Protein AF-A0A833TL77-F1 (afdb_monomer_lite)

Sequence (131 aa):
MPKAQKIQSLDDISNALTDLYVFAEERFDHHTCRLVSSAREVAEELRSFGQWSPQDIGTPTSWFERLLADYRMATESESRRGTMSRSETNKQLSRQEPDLQSVFYIIQSERVASLARNSVSTDSGFPADKC

Radius of gyration: 21.48 Å; chains: 1; bounding box: 37×31×86 Å

Structure (mmCIF, N/CA/C/O backbone):
data_AF-A0A833TL77-F1
#
_entry.id   AF-A0A833TL77-F1
#
loop_
_atom_site.group_PDB
_atom_site.id
_atom_site.type_symbol
_atom_site.label_atom_id
_atom_site.label_alt_id
_atom_site.label_comp_id
_atom_site.label_asym_id
_atom_site.label_entity_id
_atom_site.label_seq_id
_atom_site.pdbx_PDB_ins_code
_atom_site.Cartn_x
_atom_site.Cartn_y
_atom_site.Cartn_z
_atom_site.occupancy
_atom_site.B_iso_or_equiv
_atom_site.auth_seq_id
_atom_site.auth_comp_id
_atom_site.auth_asym_id
_atom_site.auth_atom_id
_atom_site.pdbx_PDB_model_num
ATOM 1 N N . MET A 1 1 ? 8.220 -16.527 17.995 1.00 35.00 1 MET A N 1
ATOM 2 C CA . MET A 1 1 ? 8.001 -15.322 17.167 1.00 35.00 1 MET A CA 1
ATOM 3 C C . MET A 1 1 ? 7.995 -15.755 15.711 1.00 35.00 1 MET A C 1
ATOM 5 O O . MET A 1 1 ? 8.856 -16.571 15.382 1.00 35.00 1 MET A O 1
ATOM 9 N N . PRO A 1 2 ? 7.052 -15.302 14.866 1.00 39.69 2 PRO A N 1
ATOM 10 C CA . PRO A 1 2 ? 7.137 -15.570 13.435 1.00 39.69 2 PRO A CA 1
ATOM 11 C C . PRO A 1 2 ? 8.452 -14.971 12.939 1.00 39.69 2 PRO A C 1
ATOM 13 O O . PRO A 1 2 ? 8.809 -13.854 13.319 1.00 39.69 2 PRO A O 1
ATOM 16 N N . LYS A 1 3 ? 9.227 -15.744 12.179 1.00 42.09 3 LYS A N 1
ATOM 17 C CA . LYS A 1 3 ? 10.457 -15.236 11.569 1.00 42.09 3 LYS A CA 1
ATOM 18 C C . LYS A 1 3 ? 10.048 -14.117 10.617 1.00 42.09 3 LYS A C 1
ATOM 20 O O . LYS A 1 3 ? 9.145 -14.333 9.817 1.00 42.09 3 LYS A O 1
ATOM 25 N N . ALA A 1 4 ? 10.688 -12.952 10.718 1.00 54.19 4 ALA A N 1
ATOM 26 C CA . ALA A 1 4 ? 10.510 -11.883 9.746 1.00 54.19 4 ALA A CA 1
ATOM 27 C C . ALA A 1 4 ? 10.877 -12.449 8.369 1.00 54.19 4 ALA A C 1
ATOM 29 O O . ALA A 1 4 ? 12.045 -12.731 8.089 1.00 54.19 4 ALA A O 1
ATOM 30 N N . GLN A 1 5 ? 9.860 -12.738 7.565 1.00 61.09 5 GLN A N 1
ATOM 31 C CA . GLN A 1 5 ? 10.049 -13.227 6.215 1.00 61.09 5 GLN A CA 1
ATOM 32 C C . GLN A 1 5 ? 10.655 -12.072 5.427 1.00 61.09 5 GLN A C 1
ATOM 34 O O . GLN A 1 5 ? 10.143 -10.955 5.451 1.00 61.09 5 GLN A O 1
ATOM 39 N N . LYS A 1 6 ? 11.809 -12.312 4.804 1.00 74.38 6 LYS A N 1
ATOM 40 C CA . LYS A 1 6 ? 12.459 -11.284 3.998 1.00 74.38 6 LYS A CA 1
ATOM 41 C C . LYS A 1 6 ? 11.571 -11.043 2.781 1.00 74.38 6 LYS A C 1
ATOM 43 O O . LYS A 1 6 ? 11.469 -11.935 1.946 1.00 74.38 6 LYS A O 1
ATOM 48 N N . ILE A 1 7 ? 10.939 -9.876 2.717 1.00 77.94 7 ILE A N 1
ATOM 49 C CA . ILE A 1 7 ? 10.127 -9.442 1.578 1.00 77.94 7 ILE A CA 1
ATOM 50 C C . ILE A 1 7 ? 11.061 -9.295 0.373 1.00 77.94 7 ILE A C 1
ATOM 52 O O . ILE A 1 7 ? 12.054 -8.568 0.444 1.00 77.94 7 ILE A O 1
ATOM 56 N N . GLN A 1 8 ? 10.799 -10.045 -0.698 1.00 83.56 8 GLN A N 1
ATOM 57 C CA . GLN A 1 8 ? 11.631 -10.063 -1.910 1.00 83.56 8 GLN A CA 1
ATOM 58 C C . GLN A 1 8 ? 10.832 -9.766 -3.181 1.00 83.56 8 GLN A C 1
ATOM 60 O O . GLN A 1 8 ? 11.422 -9.611 -4.249 1.00 83.56 8 GLN A O 1
ATOM 65 N N . SER A 1 9 ? 9.508 -9.665 -3.074 1.00 88.81 9 SER A N 1
ATOM 66 C CA . SER A 1 9 ? 8.597 -9.422 -4.187 1.00 88.81 9 SER A CA 1
ATOM 67 C C . SER A 1 9 ? 7.394 -8.575 -3.762 1.00 88.81 9 SER A C 1
ATOM 69 O O . SER A 1 9 ? 7.080 -8.465 -2.576 1.00 88.81 9 SER A O 1
ATOM 71 N N . LEU A 1 10 ? 6.680 -8.005 -4.739 1.00 88.75 10 LEU A N 1
ATOM 72 C CA . LEU A 1 10 ? 5.383 -7.366 -4.481 1.00 88.75 10 LEU A CA 1
ATOM 73 C C . LEU A 1 10 ? 4.318 -8.373 -4.027 1.00 88.75 10 LEU A C 1
ATOM 75 O O . LEU A 1 10 ? 3.404 -7.996 -3.295 1.00 88.75 10 LEU A O 1
ATOM 79 N N . ASP A 1 11 ? 4.434 -9.643 -4.426 1.00 90.12 11 ASP A N 1
ATOM 80 C CA . ASP A 1 11 ? 3.541 -10.700 -3.948 1.00 90.12 11 ASP A CA 1
ATOM 81 C C . ASP A 1 11 ? 3.732 -10.925 -2.440 1.00 90.12 11 ASP A C 1
ATOM 83 O O . ASP A 1 11 ? 2.749 -11.048 -1.715 1.00 90.12 11 ASP A O 1
ATOM 87 N N . ASP A 1 12 ? 4.970 -10.876 -1.932 1.00 90.75 12 ASP A N 1
ATOM 88 C CA . ASP A 1 12 ? 5.236 -10.955 -0.488 1.00 90.75 12 ASP A CA 1
ATOM 89 C C . ASP A 1 12 ? 4.596 -9.784 0.275 1.00 90.75 12 ASP A C 1
ATOM 91 O O . ASP A 1 12 ? 4.007 -9.994 1.336 1.00 90.75 12 ASP A O 1
ATOM 95 N N . ILE A 1 13 ? 4.667 -8.562 -0.272 1.00 91.06 13 ILE A N 1
ATOM 96 C CA . ILE A 1 13 ? 4.004 -7.379 0.309 1.00 91.06 13 ILE A CA 1
ATOM 97 C C . ILE A 1 13 ? 2.484 -7.573 0.320 1.00 91.06 13 ILE A C 1
ATOM 99 O O . ILE A 1 13 ? 1.834 -7.352 1.341 1.00 91.06 13 ILE A O 1
ATOM 103 N N . SER A 1 14 ? 1.915 -8.015 -0.800 1.00 91.25 14 SER A N 1
ATOM 104 C CA . SER A 1 14 ? 0.467 -8.203 -0.958 1.00 91.25 14 SER A CA 1
ATOM 105 C C . SER A 1 14 ? -0.068 -9.297 -0.029 1.00 91.25 14 SER A C 1
ATOM 107 O O . SER A 1 14 ? -1.122 -9.129 0.594 1.00 91.25 14 SER A O 1
ATOM 109 N N . ASN A 1 15 ? 0.688 -10.387 0.133 1.00 91.56 15 ASN A N 1
ATOM 110 C CA . ASN A 1 15 ? 0.389 -11.455 1.084 1.00 91.56 15 ASN A CA 1
ATOM 111 C C . ASN A 1 15 ? 0.452 -10.941 2.525 1.00 91.56 15 ASN A C 1
ATOM 113 O O . ASN A 1 15 ? -0.508 -11.114 3.269 1.00 91.56 15 ASN A O 1
ATOM 117 N N . ALA A 1 16 ? 1.513 -10.218 2.898 1.00 92.12 16 ALA A N 1
ATOM 118 C CA . ALA A 1 16 ? 1.650 -9.654 4.240 1.00 92.12 16 ALA A CA 1
ATOM 119 C C . ALA A 1 16 ? 0.522 -8.663 4.584 1.00 92.12 16 ALA A C 1
ATOM 121 O O . ALA A 1 16 ? 0.001 -8.677 5.699 1.00 92.12 16 ALA A O 1
ATOM 122 N N . LEU A 1 17 ? 0.105 -7.822 3.631 1.00 91.81 17 LEU A N 1
ATOM 123 C CA . LEU A 1 17 ? -1.029 -6.912 3.813 1.00 91.81 17 LEU A CA 1
ATOM 124 C C . LEU A 1 17 ? -2.367 -7.656 3.900 1.00 91.81 17 LEU A C 1
ATOM 126 O O . LEU A 1 17 ? -3.269 -7.208 4.605 1.00 91.81 17 LEU A O 1
ATOM 130 N N . THR A 1 18 ? -2.504 -8.786 3.208 1.00 91.88 18 THR A N 1
ATOM 131 C CA . THR A 1 18 ? -3.691 -9.646 3.304 1.00 91.88 18 THR A CA 1
ATOM 132 C C . THR A 1 18 ? -3.758 -10.334 4.665 1.00 91.88 18 THR A C 1
ATOM 134 O O . THR A 1 18 ? -4.798 -10.264 5.316 1.00 91.88 18 THR A O 1
ATOM 137 N N . ASP A 1 19 ? -2.650 -10.900 5.144 1.00 91.00 19 ASP A N 1
ATOM 138 C CA . ASP A 1 19 ? -2.552 -11.477 6.489 1.00 91.00 19 ASP A CA 1
ATOM 139 C C . ASP A 1 19 ? -2.857 -10.423 7.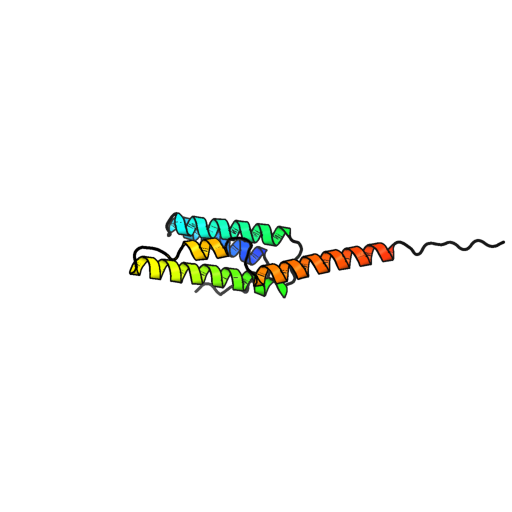562 1.00 91.00 19 A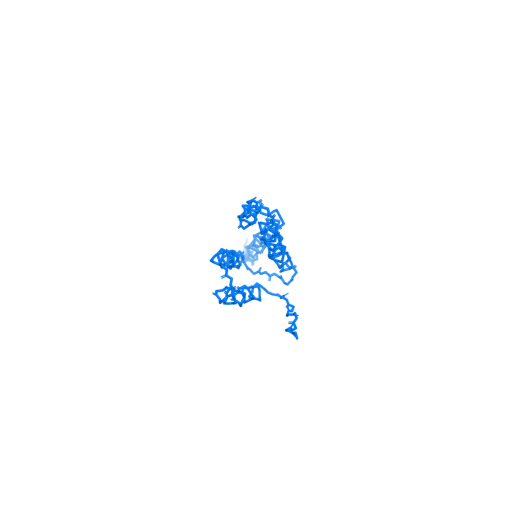SP A C 1
ATOM 141 O O . ASP A 1 19 ? -3.624 -10.665 8.497 1.00 91.00 19 ASP A O 1
ATOM 145 N N . LEU A 1 20 ? -2.309 -9.213 7.396 1.00 89.81 20 LEU A N 1
ATOM 146 C CA . LEU A 1 20 ? -2.592 -8.086 8.277 1.00 89.81 20 LEU A CA 1
ATOM 147 C C . LEU A 1 20 ? -4.063 -7.668 8.218 1.00 89.81 20 LEU A C 1
ATOM 149 O O . LEU A 1 20 ? -4.612 -7.302 9.250 1.00 89.81 20 LEU A O 1
ATOM 153 N N . TYR A 1 21 ? -4.705 -7.712 7.049 1.00 89.06 21 TYR A N 1
ATOM 154 C CA . TYR A 1 21 ? -6.119 -7.372 6.900 1.00 89.06 21 TYR A CA 1
ATOM 155 C C . TYR A 1 21 ? -7.022 -8.379 7.611 1.00 89.06 21 TYR A C 1
ATOM 157 O O . TYR A 1 21 ? -7.873 -7.962 8.389 1.00 89.06 21 TYR A O 1
ATOM 165 N N . VAL A 1 22 ? -6.790 -9.681 7.417 1.00 89.81 22 VAL A N 1
ATOM 166 C CA . VAL A 1 22 ? -7.526 -10.744 8.124 1.00 89.81 22 VAL A CA 1
ATOM 167 C C . VAL A 1 22 ? -7.374 -10.575 9.636 1.00 89.81 22 VAL A C 1
ATOM 169 O O . VAL A 1 22 ? -8.353 -10.599 10.377 1.00 89.81 22 VAL A O 1
ATOM 172 N N . PHE A 1 23 ? -6.151 -10.308 10.100 1.00 86.62 23 PHE A N 1
ATOM 173 C CA . PHE A 1 23 ? -5.907 -10.014 11.509 1.00 86.62 23 PHE A CA 1
ATOM 174 C C . PHE A 1 23 ? -6.584 -8.711 11.971 1.00 86.62 23 PHE A C 1
ATOM 176 O O . PHE A 1 23 ? -7.073 -8.627 13.100 1.00 86.62 23 PHE A O 1
ATOM 183 N N . ALA A 1 24 ? -6.620 -7.688 11.112 1.00 85.31 24 ALA A N 1
ATOM 184 C CA . ALA A 1 24 ? -7.251 -6.406 11.395 1.00 85.31 24 ALA A CA 1
ATOM 185 C C . ALA A 1 24 ? -8.764 -6.543 11.573 1.00 85.31 24 ALA A C 1
ATOM 187 O O . ALA A 1 24 ? -9.303 -5.995 12.531 1.00 85.31 24 ALA A O 1
ATOM 188 N N . GLU A 1 25 ? -9.432 -7.309 10.711 1.00 87.06 25 GLU A N 1
ATOM 189 C CA . GLU A 1 25 ? -10.878 -7.536 10.782 1.00 87.06 25 GLU A CA 1
ATOM 190 C C . GLU A 1 25 ? -11.314 -8.191 12.093 1.00 87.06 25 GLU A C 1
ATOM 192 O O . GLU A 1 25 ? -12.366 -7.853 12.632 1.00 87.06 25 GLU A O 1
ATOM 197 N N . GLU A 1 26 ? -10.497 -9.089 12.643 1.00 83.75 26 GLU A N 1
ATOM 198 C CA . GLU A 1 26 ? -10.809 -9.761 13.904 1.00 83.75 26 GLU A CA 1
ATOM 199 C C . GLU A 1 26 ? -10.548 -8.892 15.145 1.00 83.75 26 GLU A C 1
ATOM 201 O O . GLU A 1 26 ? -11.132 -9.134 16.205 1.00 83.75 26 GLU A O 1
ATOM 206 N N . ARG A 1 27 ? -9.615 -7.931 15.067 1.00 79.12 27 ARG A N 1
ATOM 207 C CA . ARG A 1 27 ? -8.987 -7.333 16.264 1.00 79.12 27 ARG A CA 1
ATOM 208 C C . ARG A 1 27 ? -9.002 -5.813 16.324 1.00 79.12 27 ARG A C 1
ATOM 210 O O . ARG A 1 27 ? -8.790 -5.272 17.409 1.00 79.12 27 ARG A O 1
ATOM 217 N N . PHE A 1 28 ? -9.212 -5.133 15.206 1.00 83.88 28 PHE A N 1
ATOM 218 C CA . PHE A 1 28 ? -9.098 -3.684 15.111 1.00 83.88 28 PHE A CA 1
ATOM 219 C C . PHE A 1 28 ? -10.404 -3.0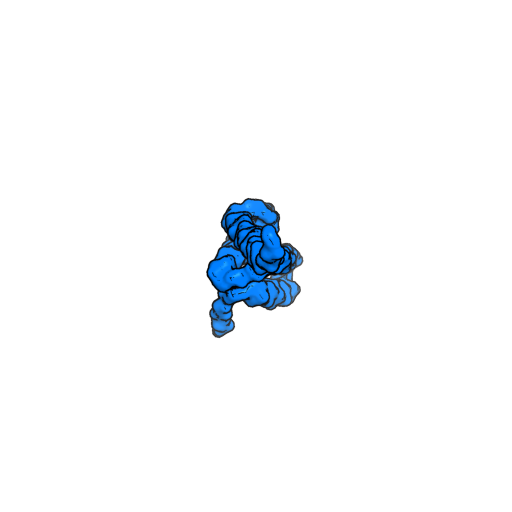31 14.666 1.00 83.88 28 PHE A C 1
ATOM 221 O O . PHE A 1 28 ? -11.379 -3.674 14.288 1.00 83.88 28 PHE A O 1
ATOM 228 N N . ASP A 1 29 ? -10.431 -1.706 14.768 1.00 83.81 29 ASP A N 1
ATOM 229 C CA . ASP A 1 29 ? -11.573 -0.913 14.358 1.00 83.81 29 ASP A CA 1
ATOM 230 C C . ASP A 1 29 ? -11.709 -0.838 12.828 1.00 83.81 29 ASP A C 1
ATOM 232 O O . ASP A 1 29 ? -10.758 -1.011 12.061 1.00 83.81 29 ASP A O 1
ATOM 236 N N . HIS A 1 30 ? -12.919 -0.493 12.375 1.00 85.06 30 HIS A N 1
ATOM 237 C CA . HIS A 1 30 ? -13.244 -0.292 10.956 1.00 85.06 30 HIS A CA 1
ATOM 238 C C . HIS A 1 30 ? -12.238 0.623 10.237 1.00 85.06 30 HIS A C 1
ATOM 240 O O . HIS A 1 30 ? -11.976 0.532 9.040 1.00 85.06 30 HIS A O 1
ATOM 246 N N . HIS A 1 31 ? -11.666 1.539 10.996 1.00 82.19 31 HIS A N 1
ATOM 247 C CA . HIS A 1 31 ? -10.730 2.533 10.552 1.00 82.19 31 HIS A CA 1
ATOM 248 C C . HIS A 1 31 ? -9.352 1.982 10.191 1.00 82.19 31 HIS A C 1
ATOM 250 O O . HIS A 1 31 ? -8.826 2.358 9.142 1.00 82.19 31 HIS A O 1
ATOM 256 N N . THR A 1 32 ? -8.818 1.091 11.016 1.00 86.75 32 THR A N 1
ATOM 257 C CA . THR A 1 32 ? -7.594 0.346 10.731 1.00 86.75 32 THR A CA 1
ATOM 258 C C . THR A 1 32 ? -7.823 -0.607 9.562 1.00 86.75 32 THR A C 1
ATOM 260 O O . THR A 1 32 ? -7.017 -0.631 8.635 1.00 86.75 32 THR A O 1
ATOM 263 N N . CYS A 1 33 ? -8.970 -1.296 9.516 1.00 88.38 33 CYS A N 1
ATOM 264 C CA . CYS A 1 33 ? -9.322 -2.165 8.386 1.00 88.38 33 CYS A CA 1
ATOM 265 C C . CYS A 1 33 ? -9.366 -1.401 7.054 1.00 88.38 33 CYS A C 1
ATOM 267 O O . CYS A 1 33 ? -8.881 -1.898 6.037 1.00 88.38 33 CYS A O 1
ATOM 269 N N . ARG A 1 34 ? -9.899 -0.171 7.054 1.00 87.88 34 ARG A N 1
ATOM 270 C CA . ARG A 1 34 ? -9.898 0.702 5.870 1.00 87.88 34 ARG A CA 1
ATOM 271 C C . ARG A 1 34 ? -8.492 1.095 5.424 1.00 87.88 34 ARG A C 1
ATOM 273 O O . ARG A 1 34 ? -8.231 1.047 4.230 1.00 87.88 34 ARG A O 1
ATOM 280 N N . LEU A 1 35 ? -7.600 1.454 6.351 1.00 88.62 35 LEU A N 1
ATOM 281 C CA . LEU A 1 35 ? -6.207 1.770 6.017 1.00 88.62 35 LEU A CA 1
ATOM 282 C C . LEU A 1 35 ? -5.528 0.573 5.341 1.00 88.62 35 LEU A C 1
ATOM 284 O O . LEU A 1 35 ? -4.935 0.727 4.278 1.00 88.62 35 LEU A O 1
ATOM 288 N N . VAL A 1 36 ? -5.645 -0.615 5.940 1.00 90.25 36 VAL A N 1
ATOM 289 C CA . VAL A 1 36 ? -5.021 -1.831 5.402 1.00 90.25 36 VAL A CA 1
ATOM 290 C C . VAL A 1 36 ? -5.646 -2.216 4.055 1.00 90.25 36 VAL A C 1
ATOM 292 O O . VAL A 1 36 ? -4.923 -2.613 3.148 1.00 90.25 36 VAL A O 1
ATOM 295 N N . SER A 1 37 ? -6.958 -2.028 3.873 1.00 90.12 37 SER A N 1
ATOM 296 C CA . SER A 1 37 ? -7.615 -2.230 2.568 1.00 90.12 37 SER A CA 1
ATOM 297 C C . SER A 1 37 ? -7.051 -1.301 1.495 1.00 90.12 37 SER A C 1
ATOM 299 O O . SER A 1 37 ? -6.660 -1.768 0.431 1.00 90.12 37 SER A O 1
ATOM 301 N N . SER A 1 38 ? -6.929 -0.003 1.786 1.00 90.38 38 SER A N 1
ATOM 302 C CA . SER A 1 38 ? -6.335 0.953 0.845 1.00 90.38 38 SER A CA 1
ATOM 303 C C . SER A 1 38 ? -4.859 0.654 0.571 1.00 90.38 38 SER A C 1
ATOM 305 O O . SER A 1 38 ? -4.408 0.774 -0.562 1.00 90.38 38 SER A O 1
ATOM 307 N N . ALA A 1 39 ? -4.103 0.199 1.573 1.00 91.50 39 ALA A N 1
ATOM 308 C CA . ALA A 1 39 ? -2.728 -0.254 1.376 1.00 91.50 39 ALA A CA 1
ATOM 309 C C . ALA A 1 39 ? -2.649 -1.451 0.406 1.00 91.50 39 ALA A C 1
ATOM 311 O O . ALA A 1 39 ? -1.763 -1.491 -0.446 1.00 91.50 39 ALA A O 1
ATOM 312 N N . ARG A 1 40 ? -3.596 -2.398 0.487 1.00 92.25 40 ARG A N 1
ATOM 313 C CA . ARG A 1 40 ? -3.699 -3.524 -0.460 1.00 92.25 40 ARG A CA 1
ATOM 314 C C . ARG A 1 40 ? -4.004 -3.048 -1.878 1.00 92.25 40 ARG A C 1
ATOM 316 O O . ARG A 1 40 ? -3.355 -3.503 -2.810 1.00 92.25 40 ARG A O 1
ATOM 323 N N . GLU A 1 41 ? -4.937 -2.112 -2.040 1.00 91.25 41 GLU A N 1
ATOM 324 C CA . GLU A 1 41 ? -5.244 -1.514 -3.349 1.00 91.25 41 GLU A CA 1
ATOM 325 C C . GLU A 1 41 ? -4.005 -0.858 -3.975 1.00 91.25 41 GLU A C 1
ATOM 327 O O . GLU A 1 41 ? -3.727 -1.069 -5.154 1.00 91.25 41 GLU A O 1
ATOM 332 N N . VAL A 1 42 ? -3.207 -0.139 -3.176 1.00 89.31 42 VAL A N 1
ATOM 333 C CA . VAL A 1 42 ? -1.937 0.442 -3.635 1.00 89.31 42 VAL A CA 1
ATOM 334 C C . VAL A 1 42 ? -0.942 -0.645 -4.045 1.00 89.31 42 VAL A C 1
ATOM 336 O O . VAL A 1 42 ? -0.282 -0.494 -5.067 1.00 89.31 42 VAL A O 1
ATOM 339 N N . ALA A 1 43 ? -0.830 -1.752 -3.304 1.00 90.88 43 ALA A N 1
ATOM 340 C CA . ALA A 1 43 ? 0.060 -2.857 -3.673 1.00 90.88 43 ALA A CA 1
ATOM 341 C C . ALA A 1 43 ? -0.322 -3.501 -5.021 1.00 90.88 43 ALA A C 1
ATOM 343 O O . ALA A 1 43 ? 0.553 -3.800 -5.839 1.00 90.88 43 ALA A O 1
ATOM 344 N N . GLU A 1 44 ? -1.618 -3.638 -5.300 1.00 89.94 44 GLU A N 1
ATOM 345 C CA . GLU A 1 44 ? -2.107 -4.101 -6.603 1.00 89.94 44 GLU A CA 1
ATOM 346 C C . GLU A 1 44 ? -1.865 -3.066 -7.714 1.00 89.94 44 GLU A C 1
ATOM 348 O O . GLU A 1 44 ? -1.469 -3.419 -8.830 1.00 89.94 44 GLU A O 1
ATOM 353 N N . GLU A 1 45 ? -2.019 -1.771 -7.420 1.00 88.56 45 GLU A N 1
ATOM 354 C CA . GLU A 1 45 ? -1.663 -0.711 -8.368 1.00 88.56 45 GLU A CA 1
ATOM 355 C C . GLU A 1 45 ? -0.160 -0.751 -8.685 1.00 88.56 45 GLU A C 1
ATOM 357 O O . GLU A 1 45 ? 0.213 -0.734 -9.859 1.00 88.56 45 GLU A O 1
ATOM 362 N N . LEU A 1 46 ? 0.704 -0.912 -7.672 1.00 88.88 46 LEU A N 1
ATOM 363 C CA . LEU A 1 46 ? 2.155 -1.090 -7.825 1.00 88.88 46 LEU A CA 1
ATOM 364 C C . LEU A 1 46 ? 2.480 -2.233 -8.792 1.00 88.88 46 LEU A C 1
ATOM 366 O O . LEU A 1 46 ? 3.287 -2.071 -9.713 1.00 88.88 46 LEU A O 1
ATOM 370 N N . ARG A 1 47 ? 1.802 -3.371 -8.629 1.00 87.38 47 ARG A N 1
ATOM 371 C CA . ARG A 1 47 ? 1.949 -4.546 -9.494 1.00 87.38 47 ARG A CA 1
ATOM 372 C C . ARG A 1 47 ? 1.572 -4.251 -10.948 1.00 87.38 47 ARG A C 1
ATOM 374 O O . ARG A 1 47 ? 2.209 -4.770 -11.863 1.00 87.38 47 ARG A O 1
ATOM 381 N N . SER A 1 48 ? 0.580 -3.391 -11.180 1.00 86.00 48 SER A N 1
ATOM 382 C CA . SER A 1 48 ? 0.139 -3.023 -12.532 1.00 86.00 48 SER A CA 1
ATOM 383 C C . SER A 1 48 ? 1.186 -2.223 -13.330 1.00 86.00 48 SER A C 1
ATOM 385 O O . SER A 1 48 ? 1.163 -2.238 -14.564 1.00 86.00 48 SER A O 1
ATOM 387 N N . PHE A 1 49 ? 2.150 -1.568 -12.664 1.00 82.38 49 PHE A N 1
ATOM 388 C CA . PHE A 1 49 ? 3.166 -0.752 -13.342 1.00 82.38 49 PHE A CA 1
ATOM 389 C C . PHE A 1 49 ? 4.236 -1.559 -14.082 1.00 82.38 49 PHE A C 1
ATOM 391 O O . PHE A 1 49 ? 4.906 -0.995 -14.956 1.00 82.38 49 PHE A O 1
ATOM 398 N N . GLY A 1 50 ? 4.385 -2.856 -13.801 1.00 81.25 50 GLY A N 1
ATOM 399 C CA . GLY A 1 50 ? 5.300 -3.732 -14.526 1.00 81.25 50 GLY A CA 1
ATOM 400 C C . GLY A 1 50 ? 5.951 -4.800 -13.657 1.00 81.25 50 GLY A C 1
ATOM 401 O O . GLY A 1 50 ? 5.494 -5.108 -12.561 1.00 81.25 50 GLY A O 1
ATOM 402 N N . GLN A 1 51 ? 7.030 -5.380 -14.178 1.00 83.38 51 GLN A N 1
ATOM 403 C CA . GLN A 1 51 ? 7.892 -6.270 -13.407 1.00 83.38 51 GLN A CA 1
ATOM 404 C C . GLN A 1 51 ? 8.818 -5.436 -12.525 1.00 83.38 51 GLN A C 1
ATOM 406 O O . GLN A 1 51 ? 9.397 -4.458 -12.988 1.00 83.38 51 GLN A O 1
ATOM 411 N N . TRP A 1 52 ? 8.951 -5.849 -11.271 1.00 86.31 52 TRP A N 1
ATOM 412 C CA . TRP A 1 52 ? 9.789 -5.188 -10.280 1.00 86.31 52 TRP A CA 1
ATOM 413 C C . TRP A 1 52 ? 11.034 -6.028 -10.036 1.00 86.31 52 TRP A C 1
ATOM 415 O O . TRP A 1 52 ? 10.929 -7.239 -9.821 1.00 86.31 52 TRP A O 1
ATOM 425 N N . SER A 1 53 ? 12.210 -5.404 -10.067 1.00 83.75 53 SER A N 1
ATOM 426 C CA . SER A 1 53 ? 13.436 -6.102 -9.698 1.00 83.75 53 SER A CA 1
ATOM 427 C C . SER A 1 53 ? 13.524 -6.236 -8.171 1.00 83.75 53 SER A C 1
ATOM 429 O O . SER A 1 53 ? 13.003 -5.382 -7.451 1.00 83.75 53 SER A O 1
ATOM 431 N N . PRO A 1 54 ? 14.240 -7.240 -7.633 1.00 82.00 54 PRO A N 1
ATOM 432 C CA . PRO A 1 54 ? 14.467 -7.346 -6.189 1.00 82.00 54 PRO A CA 1
ATOM 433 C C . PRO A 1 54 ? 15.129 -6.105 -5.565 1.00 82.00 54 PRO A C 1
ATOM 435 O O . PRO A 1 54 ? 15.032 -5.908 -4.357 1.00 82.00 54 PRO A O 1
ATOM 438 N N . GLN A 1 55 ? 15.815 -5.284 -6.370 1.00 82.81 55 GLN A N 1
ATOM 439 C CA . GLN A 1 55 ? 16.437 -4.035 -5.925 1.00 82.81 55 GLN A CA 1
ATOM 440 C C . GLN A 1 55 ? 15.386 -2.934 -5.720 1.00 82.81 55 GLN A C 1
ATOM 442 O O . GLN A 1 55 ? 15.470 -2.192 -4.743 1.00 82.81 55 GLN A O 1
ATOM 447 N N . ASP A 1 56 ? 14.360 -2.888 -6.572 1.00 84.88 56 ASP A N 1
ATOM 448 C CA . ASP A 1 56 ? 13.294 -1.881 -6.511 1.00 84.88 56 ASP A CA 1
ATOM 449 C C . ASP A 1 56 ? 12.281 -2.167 -5.401 1.00 84.88 56 ASP A C 1
ATOM 451 O O . ASP A 1 56 ? 11.683 -1.238 -4.867 1.00 84.88 56 ASP A O 1
ATOM 455 N N . ILE A 1 57 ? 12.115 -3.439 -5.004 1.00 89.56 57 ILE A N 1
ATOM 456 C CA . ILE A 1 57 ? 11.184 -3.866 -3.939 1.00 89.56 57 ILE A CA 1
ATOM 457 C C . ILE A 1 57 ? 11.497 -3.218 -2.581 1.00 89.56 57 ILE A C 1
ATOM 459 O O . ILE A 1 57 ? 10.594 -3.046 -1.756 1.00 89.56 57 ILE A O 1
ATOM 463 N N . GLY A 1 58 ? 12.748 -2.809 -2.344 1.00 88.44 58 GLY A N 1
ATOM 464 C CA . GLY A 1 58 ? 13.137 -2.133 -1.105 1.00 88.44 58 GLY A CA 1
ATOM 465 C C . GLY A 1 58 ? 12.364 -0.832 -0.866 1.00 88.44 58 GLY A C 1
ATOM 466 O O . GLY A 1 58 ? 11.971 -0.547 0.269 1.00 88.44 58 GLY A O 1
ATOM 467 N N . THR A 1 59 ? 12.076 -0.075 -1.928 1.00 89.44 59 THR A N 1
ATOM 468 C CA . THR A 1 59 ? 11.396 1.218 -1.801 1.00 89.44 59 THR A CA 1
ATOM 469 C C . THR A 1 59 ? 9.921 1.055 -1.413 1.00 89.44 59 THR A C 1
ATOM 471 O O . THR A 1 59 ? 9.547 1.586 -0.370 1.00 89.44 59 THR A O 1
ATOM 474 N N . PRO A 1 60 ? 9.084 0.263 -2.119 1.00 89.31 60 PRO A N 1
ATOM 475 C CA . PRO A 1 60 ? 7.726 -0.035 -1.667 1.00 89.31 60 PRO A CA 1
ATOM 476 C C . PRO A 1 60 ? 7.670 -0.645 -0.268 1.00 89.31 60 PRO A C 1
ATOM 478 O O . PRO A 1 60 ? 6.819 -0.260 0.527 1.00 89.31 60 PRO A O 1
ATOM 481 N N . THR A 1 61 ? 8.585 -1.565 0.053 1.00 91.12 61 THR A N 1
ATOM 482 C CA . THR A 1 61 ? 8.613 -2.216 1.372 1.00 91.12 61 THR A CA 1
ATOM 483 C C . THR A 1 61 ? 8.810 -1.190 2.484 1.00 91.12 61 THR A C 1
ATOM 485 O O . THR A 1 61 ? 7.991 -1.100 3.396 1.00 91.12 61 THR A O 1
ATOM 488 N N . SER A 1 62 ? 9.857 -0.368 2.379 1.00 88.25 62 SER A N 1
ATOM 489 C CA . SER A 1 62 ? 10.151 0.664 3.381 1.00 88.25 62 SER A CA 1
ATOM 490 C C . SER A 1 62 ? 9.060 1.735 3.462 1.00 88.25 62 SER A C 1
ATOM 492 O O . SER A 1 62 ? 8.768 2.245 4.545 1.00 88.25 62 SER A O 1
ATOM 494 N N . TRP A 1 63 ? 8.411 2.038 2.337 1.00 91.31 63 TRP A N 1
ATOM 495 C CA . TRP A 1 63 ? 7.273 2.943 2.293 1.00 91.31 63 TRP A CA 1
ATOM 496 C C . TRP A 1 63 ? 6.059 2.393 3.059 1.00 91.31 63 TRP A C 1
ATOM 498 O O . TRP A 1 63 ? 5.514 3.096 3.911 1.00 91.31 63 TRP A O 1
ATOM 508 N N . PHE A 1 64 ? 5.675 1.128 2.843 1.00 91.00 64 PHE A N 1
ATOM 509 C CA . PHE A 1 64 ? 4.588 0.490 3.602 1.00 91.00 64 PHE A CA 1
ATOM 510 C C . PHE A 1 64 ? 4.914 0.379 5.097 1.00 91.00 64 PHE A C 1
ATOM 512 O O . PHE A 1 64 ? 4.047 0.626 5.938 1.00 91.00 64 PHE A O 1
ATOM 519 N N . GLU A 1 65 ? 6.158 0.043 5.445 1.00 90.38 65 GLU A N 1
ATOM 520 C CA . GLU A 1 65 ? 6.612 0.012 6.839 1.00 90.38 65 GLU A CA 1
ATOM 521 C C . GLU A 1 65 ? 6.479 1.386 7.506 1.00 90.38 65 GLU A C 1
ATOM 523 O O . GLU A 1 65 ? 5.970 1.478 8.629 1.00 90.38 65 GLU A O 1
ATOM 528 N N . ARG A 1 66 ? 6.880 2.458 6.808 1.00 89.62 66 ARG A N 1
ATOM 529 C CA . ARG A 1 66 ? 6.741 3.834 7.294 1.00 89.62 66 ARG A CA 1
ATOM 530 C C . ARG A 1 66 ? 5.277 4.237 7.440 1.00 89.62 66 ARG A C 1
ATOM 532 O O . ARG A 1 66 ? 4.912 4.723 8.502 1.00 89.62 66 ARG A O 1
ATOM 539 N N . LEU A 1 67 ? 4.430 3.957 6.449 1.00 88.75 67 LEU A N 1
ATOM 540 C CA . LEU A 1 67 ? 2.992 4.241 6.506 1.00 88.75 67 LEU A CA 1
ATOM 541 C C . LEU A 1 67 ? 2.326 3.596 7.734 1.00 88.75 67 LEU A C 1
ATOM 543 O O . LEU A 1 67 ? 1.563 4.240 8.456 1.00 88.75 67 LEU A O 1
ATOM 547 N N . LEU A 1 68 ? 2.614 2.315 7.989 1.00 88.69 68 LEU A N 1
ATOM 548 C CA . LEU A 1 68 ? 2.058 1.595 9.137 1.00 88.69 68 LEU A CA 1
ATOM 549 C C . LEU A 1 68 ? 2.620 2.109 10.471 1.00 88.69 68 LEU A C 1
ATOM 551 O O . LEU A 1 68 ? 1.898 2.131 11.473 1.00 88.69 68 LEU A O 1
ATOM 555 N N . ALA A 1 69 ? 3.887 2.527 10.504 1.00 87.62 69 ALA A N 1
ATOM 556 C CA . ALA A 1 69 ? 4.488 3.157 11.676 1.00 87.62 69 ALA A CA 1
ATOM 557 C C . ALA A 1 69 ? 3.858 4.528 11.969 1.00 87.62 69 ALA A C 1
ATOM 559 O O . ALA A 1 69 ? 3.463 4.780 13.108 1.00 87.62 69 ALA A O 1
ATOM 560 N N . ASP A 1 70 ? 3.686 5.366 10.948 1.00 86.06 70 ASP A N 1
ATOM 561 C CA . ASP A 1 70 ? 3.058 6.683 11.055 1.00 86.06 70 ASP A CA 1
ATOM 562 C C . ASP A 1 70 ? 1.599 6.551 11.504 1.00 86.06 70 ASP A C 1
ATOM 564 O O . ASP A 1 70 ? 1.160 7.274 12.397 1.00 86.06 70 ASP A O 1
ATOM 568 N N . TYR A 1 71 ? 0.859 5.564 10.986 1.00 86.44 71 TYR A N 1
ATOM 569 C CA . TYR A 1 71 ? -0.487 5.260 11.473 1.00 86.44 71 TYR A CA 1
ATOM 570 C C . TYR A 1 71 ? -0.508 4.843 12.942 1.00 86.44 71 TYR A C 1
ATOM 572 O O . TYR A 1 71 ? -1.335 5.338 13.709 1.00 86.44 71 TYR A O 1
ATOM 580 N N . ARG A 1 72 ? 0.416 3.979 13.373 1.00 85.75 72 ARG A N 1
ATOM 581 C CA . ARG A 1 72 ? 0.523 3.600 14.787 1.00 85.75 72 ARG A CA 1
ATOM 582 C C . ARG A 1 72 ? 0.760 4.832 15.660 1.00 85.75 72 ARG A C 1
ATOM 584 O O . ARG A 1 72 ? 0.000 5.064 16.596 1.00 85.75 72 ARG A O 1
ATOM 591 N N . MET A 1 73 ? 1.727 5.672 15.297 1.00 83.44 73 MET A N 1
ATOM 592 C CA . MET A 1 73 ? 2.019 6.918 16.011 1.00 83.44 73 MET A CA 1
ATOM 593 C C . MET A 1 73 ? 0.818 7.870 16.022 1.00 83.44 73 MET A C 1
ATOM 595 O O . MET A 1 73 ? 0.515 8.468 17.056 1.00 83.44 73 MET A O 1
ATOM 599 N N . ALA A 1 74 ? 0.097 7.972 14.906 1.00 81.38 74 ALA A N 1
ATOM 600 C CA . ALA A 1 74 ? -1.115 8.766 14.785 1.00 81.38 74 ALA A CA 1
ATOM 601 C C . ALA A 1 74 ? -2.206 8.280 15.738 1.00 81.38 74 ALA A C 1
ATOM 603 O O . ALA A 1 74 ? -2.769 9.080 16.480 1.00 81.38 74 ALA A O 1
ATOM 604 N N . THR A 1 75 ? -2.473 6.973 15.767 1.00 76.38 75 THR A N 1
ATOM 605 C CA . THR A 1 75 ? -3.479 6.371 16.657 1.00 76.38 75 THR A CA 1
ATOM 606 C C . THR A 1 75 ? -3.109 6.491 18.136 1.00 76.38 75 THR A C 1
ATOM 608 O O . THR A 1 75 ? -3.969 6.805 18.958 1.00 76.38 75 THR A O 1
ATOM 611 N N . GLU A 1 76 ? -1.830 6.339 18.491 1.00 77.25 76 GLU A N 1
ATOM 612 C CA . GLU A 1 76 ? -1.348 6.559 19.859 1.00 77.25 76 GLU A CA 1
ATOM 613 C C . GLU A 1 76 ? -1.475 8.030 20.281 1.00 77.25 76 GLU A C 1
ATOM 615 O O . GLU A 1 76 ? -1.858 8.331 21.413 1.00 77.25 76 GLU A O 1
ATOM 620 N N . SER A 1 77 ? -1.183 8.957 19.367 1.00 65.56 77 SER A N 1
ATOM 621 C CA . SER A 1 77 ? -1.306 10.400 19.594 1.00 65.56 77 SER A CA 1
ATOM 622 C C . SER A 1 77 ? -2.767 10.829 19.716 1.00 65.56 77 SER A C 1
ATOM 624 O O . SER A 1 77 ? -3.104 11.618 20.592 1.00 65.56 77 SER A O 1
ATOM 626 N N . GLU A 1 78 ? -3.640 10.268 18.884 1.00 64.25 78 GLU A N 1
ATOM 627 C CA . GLU A 1 78 ? -5.092 10.461 18.873 1.00 64.25 78 GLU A CA 1
ATOM 628 C C . GLU A 1 78 ? -5.725 9.956 20.177 1.00 64.25 78 GLU A C 1
ATOM 630 O O . GLU A 1 78 ? -6.470 10.686 20.826 1.00 64.25 78 GLU A O 1
ATOM 635 N N . SER A 1 79 ? -5.314 8.777 20.658 1.00 61.00 79 SER A N 1
ATOM 636 C CA . SER A 1 79 ? -5.700 8.276 21.984 1.00 61.00 79 SER A CA 1
ATOM 637 C C . SER A 1 79 ? -5.271 9.208 23.125 1.00 61.00 79 SER A C 1
ATOM 639 O O . SER A 1 79 ? -5.878 9.169 24.195 1.00 61.00 79 SER A O 1
ATOM 641 N N . ARG A 1 80 ? -4.223 10.021 22.931 1.00 61.94 80 ARG A N 1
ATOM 642 C CA . ARG A 1 80 ? -3.714 10.978 23.929 1.00 61.94 80 ARG A CA 1
ATOM 643 C C . ARG A 1 80 ? -4.265 12.399 23.763 1.00 61.94 80 ARG A C 1
ATOM 645 O O . ARG A 1 80 ? -4.216 13.157 24.727 1.00 61.94 80 ARG A O 1
ATOM 652 N N . ARG A 1 81 ? -4.733 12.789 22.570 1.00 53.12 81 ARG A N 1
ATOM 653 C CA . ARG A 1 81 ? -5.095 14.182 22.227 1.00 53.12 81 ARG A CA 1
ATOM 654 C C . ARG A 1 81 ? -6.508 14.391 21.683 1.00 53.12 81 ARG A C 1
ATOM 656 O O . ARG A 1 81 ? -6.922 15.539 21.578 1.00 53.12 81 ARG A O 1
ATOM 663 N N . GLY A 1 82 ? -7.264 13.342 21.387 1.00 54.69 82 GLY A N 1
ATOM 664 C CA . GLY A 1 82 ? -8.696 13.415 21.087 1.00 54.69 82 GLY A CA 1
ATOM 665 C C . GLY A 1 82 ? -9.113 14.079 19.769 1.00 54.69 82 GLY A C 1
ATOM 666 O O . GLY A 1 82 ? -10.314 14.118 19.514 1.00 54.69 82 GLY A O 1
ATOM 667 N N . THR A 1 83 ? -8.210 14.627 18.948 1.00 55.16 83 THR A N 1
ATOM 668 C CA . THR A 1 83 ? -8.424 14.849 17.498 1.00 55.16 83 THR A CA 1
ATOM 669 C C . THR A 1 83 ? -7.113 15.224 16.802 1.00 55.16 83 THR A C 1
ATOM 671 O O . THR A 1 83 ? -6.409 16.114 17.276 1.00 55.16 83 THR A O 1
ATOM 674 N N . MET A 1 84 ? -6.855 14.629 15.627 1.00 51.47 84 MET A N 1
ATOM 675 C CA . MET A 1 84 ? -6.101 15.179 14.481 1.00 51.47 84 MET A CA 1
ATOM 676 C C . MET A 1 84 ? -4.691 14.609 14.199 1.00 51.47 84 MET A C 1
ATOM 678 O O . MET A 1 84 ? -3.705 15.336 14.219 1.00 51.47 84 MET A O 1
ATOM 682 N N . SER A 1 85 ? -4.592 13.332 13.801 1.00 62.72 85 SER A N 1
ATOM 683 C CA . SER A 1 85 ? -3.387 12.809 13.098 1.00 62.72 85 SER A CA 1
ATOM 684 C C . SER A 1 85 ? -3.687 11.928 11.868 1.00 62.72 85 SER A C 1
ATOM 686 O O . SER A 1 85 ? -2.875 11.732 10.967 1.00 62.72 85 SER A O 1
ATOM 688 N N . ARG A 1 86 ? -4.928 11.464 11.741 1.00 62.22 86 ARG A N 1
ATOM 689 C CA . ARG A 1 86 ? -5.349 10.526 10.694 1.00 62.22 86 ARG A CA 1
ATOM 690 C C . ARG A 1 86 ? -5.409 11.098 9.266 1.00 62.22 86 ARG A C 1
ATOM 692 O O . ARG A 1 86 ? -5.367 10.363 8.284 1.00 62.22 86 ARG A O 1
ATOM 699 N N . SER A 1 87 ? -5.574 12.412 9.121 1.00 63.53 87 SER A N 1
ATOM 700 C CA . SER A 1 87 ? -5.696 13.024 7.788 1.00 63.53 87 SER A CA 1
ATOM 701 C C . SER A 1 87 ? -4.380 12.999 7.000 1.00 63.53 87 SER A C 1
ATOM 703 O O . SER A 1 87 ? -4.408 12.958 5.773 1.00 63.53 87 SER A O 1
ATOM 705 N N . GLU A 1 88 ? -3.242 12.972 7.694 1.00 68.12 88 GLU A N 1
ATOM 706 C CA . GLU A 1 88 ? -1.907 12.960 7.091 1.00 68.12 88 GLU A CA 1
ATOM 707 C C . GLU A 1 88 ? -1.537 11.567 6.573 1.00 68.12 88 GLU A C 1
ATOM 709 O O . GLU A 1 88 ? -1.061 11.444 5.449 1.00 68.12 88 GLU A O 1
ATOM 714 N N . THR A 1 89 ? -1.881 10.507 7.309 1.00 66.25 89 THR A N 1
ATOM 715 C CA . THR A 1 89 ? -1.695 9.119 6.846 1.00 66.25 89 THR A CA 1
ATOM 716 C C . THR A 1 89 ? -2.568 8.795 5.633 1.00 66.25 89 THR A C 1
ATOM 718 O O . THR A 1 89 ? -2.113 8.163 4.683 1.00 66.25 89 THR A O 1
ATOM 721 N N . ASN A 1 90 ? -3.794 9.325 5.580 1.00 68.38 90 ASN A N 1
ATOM 722 C CA . ASN A 1 90 ? -4.624 9.243 4.373 1.00 68.38 90 ASN A CA 1
ATOM 723 C C . ASN A 1 90 ? -4.040 10.026 3.181 1.00 68.38 90 ASN A C 1
ATOM 725 O O . ASN A 1 90 ? -4.299 9.664 2.036 1.00 68.38 90 ASN A O 1
ATOM 729 N N . LYS A 1 91 ? -3.273 11.100 3.417 1.00 67.00 91 LYS A N 1
ATOM 730 C CA . LYS A 1 91 ? -2.558 11.809 2.343 1.00 67.00 91 LYS A CA 1
ATOM 731 C C . LYS A 1 91 ? -1.349 11.025 1.849 1.00 67.00 91 LYS A C 1
ATOM 733 O O . LYS A 1 91 ? -1.109 11.058 0.653 1.00 67.00 91 LYS A O 1
ATOM 738 N N . GLN A 1 92 ? -0.640 10.308 2.720 1.00 65.38 92 GLN A N 1
ATOM 739 C CA . GLN A 1 92 ? 0.438 9.409 2.296 1.00 65.38 92 GLN A CA 1
ATOM 740 C C . GLN A 1 92 ? -0.097 8.275 1.419 1.00 65.38 92 GLN A C 1
ATOM 742 O O . GLN A 1 92 ? 0.508 7.964 0.405 1.00 65.38 92 GLN A O 1
ATOM 747 N N . LEU A 1 93 ? -1.272 7.722 1.741 1.00 64.44 93 LEU A N 1
ATOM 748 C CA . LEU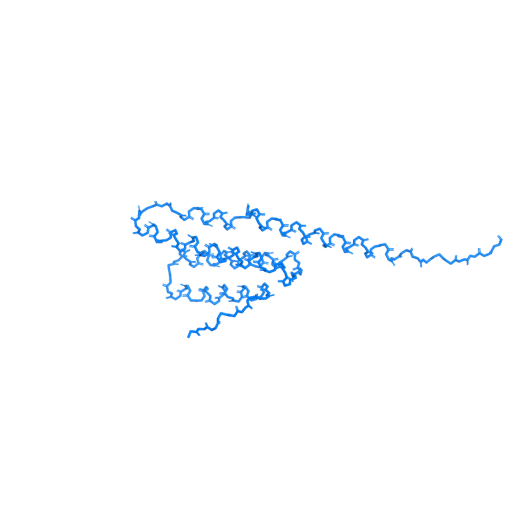 A 1 93 ? -1.970 6.772 0.864 1.00 64.44 93 LEU A CA 1
ATOM 749 C C . LEU A 1 93 ? -2.363 7.367 -0.500 1.00 64.44 93 LEU A C 1
ATOM 751 O O . LEU A 1 93 ? -2.573 6.626 -1.457 1.00 64.44 93 LEU A O 1
ATOM 755 N N . SER A 1 94 ? -2.486 8.692 -0.602 1.00 61.06 94 SER A N 1
ATOM 756 C CA . SER A 1 94 ? -2.686 9.361 -1.884 1.00 61.06 94 SER A CA 1
ATOM 757 C C . SER A 1 94 ? -1.371 9.371 -2.665 1.00 61.06 94 SER A C 1
ATOM 759 O O . SER A 1 94 ? -0.306 9.595 -2.102 1.00 61.06 94 SER A O 1
ATOM 761 N N . ARG A 1 95 ? -1.455 9.176 -3.984 1.00 56.34 95 ARG A N 1
ATOM 762 C CA . ARG A 1 95 ? -0.374 8.957 -4.973 1.00 56.34 95 ARG A CA 1
ATOM 763 C C . ARG A 1 95 ? 0.766 10.007 -5.023 1.00 56.34 95 ARG A C 1
ATOM 765 O O . ARG A 1 95 ? 1.561 9.995 -5.954 1.00 56.34 95 ARG A O 1
ATOM 772 N N . GLN A 1 96 ? 0.868 10.946 -4.088 1.00 63.97 96 GLN A N 1
ATOM 773 C CA . GLN A 1 96 ? 1.793 12.087 -4.113 1.00 63.97 96 GLN A CA 1
ATOM 774 C C . GLN A 1 96 ? 3.128 11.853 -3.386 1.00 63.97 96 GLN A C 1
ATOM 776 O O . GLN A 1 96 ? 3.900 12.797 -3.235 1.00 63.97 96 GLN A O 1
ATOM 781 N N . GLU A 1 97 ? 3.430 10.627 -2.960 1.00 73.94 97 GLU A N 1
ATOM 782 C CA . GLU A 1 97 ? 4.677 10.333 -2.248 1.00 73.94 97 GLU A CA 1
ATOM 783 C C . GLU A 1 97 ? 5.915 10.382 -3.170 1.00 73.94 97 GLU A C 1
ATOM 785 O O . GLU A 1 97 ? 5.994 9.614 -4.137 1.00 73.94 97 GLU A O 1
ATOM 790 N N . PRO A 1 98 ? 6.884 11.283 -2.910 1.00 75.00 98 PRO A N 1
ATOM 791 C CA . PRO A 1 98 ? 7.985 11.571 -3.830 1.00 75.00 98 PRO A CA 1
ATOM 792 C C . PRO A 1 98 ? 8.929 10.382 -4.040 1.00 75.00 98 PRO A C 1
ATOM 794 O O . PRO A 1 98 ? 9.395 10.167 -5.163 1.00 75.00 98 PRO A O 1
ATOM 797 N N . ASP A 1 99 ? 9.162 9.575 -3.002 1.00 75.38 99 ASP A N 1
ATOM 798 C CA . ASP A 1 99 ? 10.059 8.418 -3.084 1.00 75.38 99 ASP A CA 1
ATOM 799 C C . ASP A 1 99 ? 9.479 7.342 -4.017 1.00 75.38 99 ASP A C 1
ATOM 801 O O . ASP A 1 99 ? 10.183 6.825 -4.887 1.00 75.38 99 ASP A O 1
ATOM 805 N N . LEU A 1 100 ? 8.169 7.080 -3.933 1.00 76.75 100 LEU A N 1
ATOM 806 C CA . LEU A 1 100 ? 7.478 6.169 -4.852 1.00 76.75 100 LEU A CA 1
ATOM 807 C C . LEU A 1 100 ? 7.427 6.715 -6.284 1.00 76.75 100 LEU A C 1
ATOM 809 O O . LEU A 1 100 ? 7.635 5.962 -7.236 1.00 76.75 100 LEU A O 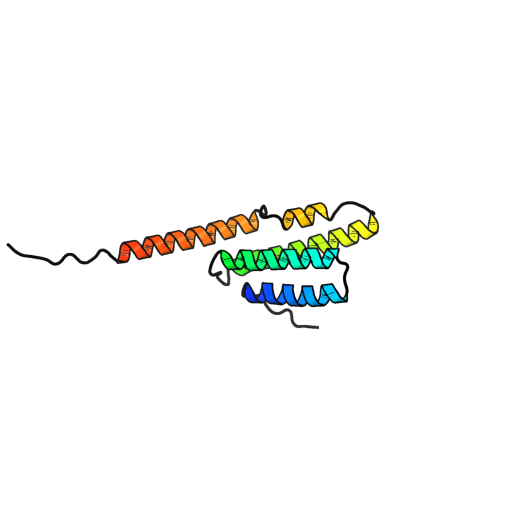1
ATOM 813 N N . GLN A 1 101 ? 7.198 8.022 -6.452 1.00 81.69 101 GLN A N 1
ATOM 814 C CA . GLN A 1 101 ? 7.177 8.668 -7.771 1.00 81.69 101 GLN A CA 1
ATOM 815 C C . GLN A 1 101 ? 8.498 8.505 -8.528 1.00 81.69 101 GLN A C 1
ATOM 817 O O . GLN A 1 101 ? 8.492 8.253 -9.735 1.00 81.69 101 GLN A O 1
ATOM 822 N N . SER A 1 102 ? 9.625 8.586 -7.819 1.00 81.81 102 SER A N 1
ATOM 823 C CA . SER A 1 102 ? 10.943 8.381 -8.422 1.00 81.81 102 SER A CA 1
ATOM 824 C C . SER A 1 102 ? 11.111 6.964 -8.990 1.00 81.81 102 SER A C 1
ATOM 826 O O . SER A 1 102 ? 11.561 6.802 -10.125 1.00 81.81 102 SER A O 1
ATOM 828 N N . VAL A 1 103 ? 10.665 5.941 -8.254 1.00 83.31 103 VAL A N 1
ATOM 829 C CA . VAL A 1 103 ? 10.775 4.536 -8.672 1.00 83.31 103 VAL A CA 1
ATOM 830 C C . VAL A 1 103 ? 9.837 4.230 -9.833 1.00 83.31 103 VAL A C 1
ATOM 832 O O . VAL A 1 103 ? 10.248 3.582 -10.794 1.00 83.31 103 VAL A O 1
ATOM 835 N N . PHE A 1 104 ? 8.611 4.761 -9.817 1.00 82.81 104 PHE A N 1
ATOM 836 C CA . PHE A 1 104 ? 7.714 4.647 -10.968 1.00 82.81 104 PHE A CA 1
ATOM 837 C C . PHE A 1 104 ? 8.335 5.217 -12.234 1.00 82.81 104 PHE A C 1
ATOM 839 O O . PHE A 1 104 ? 8.266 4.584 -13.287 1.00 82.81 104 PHE A O 1
ATOM 846 N N . TYR A 1 105 ? 8.952 6.395 -12.137 1.00 83.19 105 TYR A N 1
ATOM 847 C CA . TYR A 1 105 ? 9.609 7.019 -13.275 1.00 83.19 105 TYR A CA 1
ATOM 848 C C . TYR A 1 105 ? 10.736 6.137 -13.829 1.00 83.19 105 TYR A C 1
ATOM 850 O O . TYR A 1 105 ? 10.803 5.934 -15.043 1.00 83.19 105 TYR A O 1
ATOM 858 N N . ILE A 1 106 ? 11.565 5.555 -12.956 1.00 82.94 106 ILE A N 1
ATOM 859 C CA . ILE A 1 106 ? 12.641 4.636 -13.353 1.00 82.94 106 ILE A CA 1
ATOM 860 C C . ILE A 1 106 ? 12.062 3.419 -14.083 1.00 82.94 106 ILE A C 1
ATOM 862 O O . ILE A 1 106 ? 12.419 3.188 -15.238 1.00 82.94 106 ILE A O 1
ATOM 866 N N . ILE A 1 107 ? 11.092 2.721 -13.484 1.00 80.06 107 ILE A N 1
ATOM 867 C CA . ILE A 1 107 ? 10.463 1.527 -14.074 1.00 80.06 107 ILE A CA 1
ATOM 868 C C . ILE A 1 107 ? 9.833 1.845 -15.437 1.00 80.06 107 ILE A C 1
ATOM 870 O O . ILE A 1 107 ? 10.022 1.103 -16.404 1.00 80.06 107 ILE A O 1
ATOM 874 N N . GLN A 1 108 ? 9.103 2.960 -15.560 1.00 80.75 108 GLN A N 1
ATOM 875 C CA . GLN A 1 108 ? 8.524 3.357 -16.847 1.00 80.75 108 GLN A CA 1
ATOM 876 C C . GLN A 1 108 ? 9.610 3.702 -17.875 1.00 80.75 108 GLN A C 1
ATOM 878 O O . GLN A 1 108 ? 9.497 3.309 -19.037 1.00 80.75 108 GLN A O 1
ATOM 883 N N . SER A 1 109 ? 10.681 4.388 -17.468 1.00 81.75 109 SER A N 1
ATOM 884 C CA . SER A 1 109 ? 11.787 4.732 -18.367 1.00 81.75 109 SER A CA 1
ATOM 885 C C . SER A 1 109 ? 12.527 3.493 -18.887 1.00 81.75 109 SER A C 1
ATOM 887 O O . SER A 1 109 ? 12.815 3.409 -20.082 1.00 81.75 109 SER A O 1
ATOM 889 N N . GLU A 1 110 ? 12.748 2.479 -18.046 1.00 78.25 110 GLU A N 1
ATOM 890 C CA . GLU A 1 110 ? 13.362 1.207 -18.441 1.00 78.25 110 GLU A CA 1
ATOM 891 C C . GLU A 1 110 ? 12.463 0.391 -19.377 1.00 78.25 110 GLU A C 1
ATOM 893 O O . GLU A 1 110 ? 12.941 -0.191 -20.359 1.00 78.25 110 GLU A O 1
ATOM 898 N N . ARG A 1 111 ? 11.142 0.401 -19.147 1.00 75.19 111 ARG A N 1
ATOM 899 C CA . ARG A 1 111 ? 10.159 -0.184 -20.075 1.00 75.19 111 ARG A CA 1
ATOM 900 C C . ARG A 1 111 ? 10.189 0.506 -21.438 1.00 75.19 111 ARG A C 1
ATOM 902 O O . ARG A 1 111 ? 10.223 -0.166 -22.464 1.00 75.19 111 ARG A O 1
ATOM 909 N N . VAL A 1 112 ? 10.235 1.836 -21.480 1.00 77.56 112 VAL A N 1
ATOM 910 C CA . VAL A 1 112 ? 10.328 2.578 -22.750 1.00 77.56 112 VAL A CA 1
ATOM 911 C C . VAL A 1 112 ? 11.664 2.303 -23.456 1.00 77.56 112 VAL A C 1
ATOM 913 O O . VAL A 1 112 ? 11.685 2.044 -24.659 1.00 77.56 112 VAL A O 1
ATOM 916 N N . ALA A 1 113 ? 12.779 2.277 -22.721 1.00 75.06 113 ALA A N 1
ATOM 917 C CA . ALA A 1 113 ? 14.107 2.012 -23.278 1.00 75.06 113 ALA A CA 1
ATOM 918 C C . ALA A 1 113 ? 14.291 0.564 -23.775 1.00 75.06 113 ALA A C 1
ATOM 920 O O . ALA A 1 113 ? 15.055 0.316 -24.712 1.00 75.06 113 ALA A O 1
ATOM 921 N N . SER A 1 114 ? 13.627 -0.412 -23.152 1.00 68.94 114 SER A N 1
ATOM 922 C CA . SER A 1 114 ? 13.605 -1.802 -23.633 1.00 68.94 114 SER A CA 1
ATOM 923 C C . SER A 1 114 ? 12.745 -1.951 -24.890 1.00 68.94 114 SER A C 1
ATOM 925 O O . SER A 1 114 ? 13.178 -2.600 -25.841 1.00 68.94 114 SER A O 1
ATOM 927 N N . LEU A 1 115 ? 11.598 -1.269 -24.966 1.00 70.81 115 LEU A N 1
ATOM 928 C CA . LEU A 1 115 ? 10.771 -1.228 -26.178 1.00 70.81 115 LEU A CA 1
ATOM 929 C C . LEU A 1 115 ? 11.505 -0.582 -27.367 1.00 70.81 115 LEU A C 1
ATOM 931 O O . LEU A 1 115 ? 11.458 -1.120 -28.471 1.00 70.81 115 LEU A O 1
ATOM 935 N N . ALA A 1 116 ? 12.240 0.513 -27.141 1.00 69.44 116 ALA A N 1
ATOM 936 C CA . ALA A 1 116 ? 13.011 1.196 -28.185 1.00 69.44 116 ALA A CA 1
ATOM 937 C C . ALA A 1 116 ? 14.211 0.378 -28.708 1.00 69.44 116 ALA A C 1
ATOM 939 O O . ALA A 1 116 ? 14.569 0.475 -29.879 1.00 69.44 116 ALA A O 1
ATOM 940 N N . ARG A 1 117 ? 14.840 -0.456 -27.867 1.00 60.91 117 ARG A N 1
ATOM 941 C CA . ARG A 1 117 ? 15.907 -1.378 -28.310 1.00 60.91 117 ARG A CA 1
ATOM 942 C C . ARG A 1 117 ? 15.371 -2.542 -29.141 1.00 60.91 117 ARG A C 1
ATOM 944 O O . ARG A 1 117 ? 16.039 -2.990 -30.074 1.00 60.91 117 ARG A O 1
ATOM 951 N N . ASN A 1 118 ? 14.163 -3.003 -28.834 1.00 58.91 118 ASN A N 1
ATOM 952 C CA . ASN A 1 118 ? 13.539 -4.110 -29.550 1.00 58.91 118 ASN A CA 1
ATOM 953 C C . ASN A 1 118 ? 13.065 -3.709 -30.958 1.00 58.91 118 ASN A C 1
ATOM 955 O O . ASN A 1 118 ? 13.082 -4.554 -31.847 1.00 58.91 118 ASN A O 1
ATOM 959 N N . SER A 1 119 ? 12.717 -2.438 -31.200 1.00 58.25 119 SER A N 1
ATOM 960 C CA . SER A 1 119 ? 12.345 -1.954 -32.541 1.00 58.25 119 SER A CA 1
ATOM 961 C C . SER A 1 119 ? 13.537 -1.737 -33.483 1.00 58.25 119 SER A C 1
ATOM 963 O O . SER A 1 119 ? 13.377 -1.841 -34.695 1.00 58.25 119 SER A O 1
ATOM 965 N N . VAL A 1 120 ? 14.740 -1.482 -32.952 1.00 55.16 120 VAL A N 1
ATOM 966 C CA . VAL A 1 120 ? 15.977 -1.333 -33.752 1.00 55.16 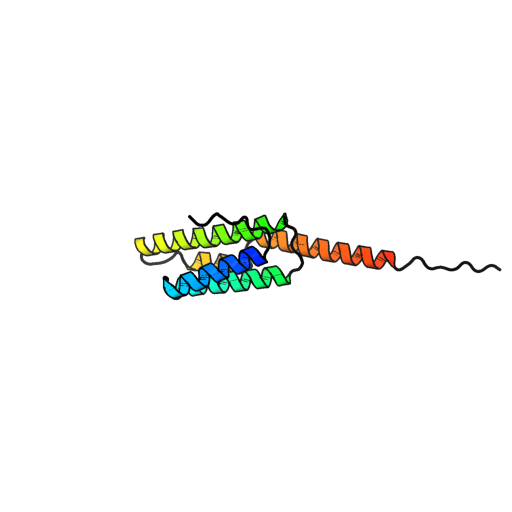120 VAL A CA 1
ATOM 967 C C . VAL A 1 120 ? 16.523 -2.686 -34.232 1.00 55.16 120 VAL A C 1
ATOM 969 O O . VAL A 1 120 ? 17.249 -2.749 -35.219 1.00 55.16 120 VAL A O 1
ATOM 972 N N . SER A 1 121 ? 16.144 -3.792 -33.585 1.00 50.19 121 SER A N 1
ATOM 973 C CA . SER A 1 121 ? 16.659 -5.131 -33.918 1.00 50.19 121 SER A CA 1
ATOM 974 C C . SER A 1 121 ? 15.918 -5.825 -35.076 1.00 50.19 121 SER A C 1
ATOM 976 O O . SER A 1 121 ? 16.326 -6.904 -35.496 1.00 50.19 121 SER A O 1
ATOM 978 N N . THR A 1 122 ? 14.851 -5.224 -35.615 1.00 50.22 122 THR A N 1
ATOM 979 C CA . THR A 1 122 ? 14.048 -5.780 -36.726 1.00 50.22 122 THR A CA 1
ATOM 980 C C . THR A 1 122 ? 14.337 -5.178 -38.103 1.00 50.22 122 THR A C 1
ATOM 982 O O . THR A 1 122 ? 13.633 -5.516 -39.049 1.00 50.22 122 THR A O 1
ATOM 985 N N . ASP A 1 123 ? 15.374 -4.348 -38.258 1.00 49.34 123 ASP A N 1
ATOM 986 C CA . ASP A 1 123 ? 15.730 -3.751 -39.556 1.00 49.34 123 ASP A CA 1
ATOM 987 C C . ASP A 1 123 ? 17.175 -4.084 -39.970 1.00 49.34 123 ASP A C 1
ATOM 989 O O . ASP A 1 123 ? 18.066 -3.241 -40.027 1.00 49.34 123 ASP A O 1
ATOM 993 N N . SER A 1 124 ? 17.440 -5.370 -40.211 1.00 47.62 124 SER A N 1
ATOM 994 C CA . SER A 1 124 ? 18.643 -5.809 -40.935 1.00 47.62 124 SER A CA 1
ATOM 995 C C . SER A 1 124 ? 18.298 -6.946 -41.896 1.00 47.62 124 SER A C 1
ATOM 997 O O . SER A 1 124 ? 18.608 -8.114 -41.685 1.00 47.62 124 SER A O 1
ATOM 999 N N . GLY A 1 125 ? 17.601 -6.583 -42.971 1.00 45.59 125 GLY A N 1
ATOM 1000 C CA . GLY A 1 125 ? 17.215 -7.493 -44.044 1.00 45.59 125 GLY A CA 1
ATOM 1001 C C . GLY A 1 125 ? 17.185 -6.800 -45.401 1.00 45.59 125 GLY A C 1
ATOM 1002 O O . GLY A 1 125 ? 16.156 -6.815 -46.063 1.00 45.59 125 GLY A O 1
ATOM 1003 N N . PHE A 1 126 ? 18.295 -6.189 -45.823 1.00 48.31 126 PHE A N 1
ATOM 1004 C CA . PHE A 1 126 ? 18.497 -5.832 -47.231 1.00 48.31 126 PHE A CA 1
ATOM 1005 C C . PHE A 1 126 ? 19.174 -7.007 -47.951 1.00 48.31 126 PHE A C 1
ATOM 1007 O O . PHE A 1 126 ? 20.328 -7.308 -47.631 1.00 48.31 126 PHE A O 1
ATOM 1014 N N . PRO A 1 127 ? 18.519 -7.680 -48.917 1.00 51.47 127 PRO A N 1
ATOM 1015 C CA . PRO A 1 127 ? 19.230 -8.566 -49.814 1.00 51.47 127 PRO A CA 1
ATOM 1016 C C . PRO A 1 127 ? 19.958 -7.720 -50.862 1.00 51.47 127 PRO A C 1
ATOM 1018 O O . PRO A 1 127 ? 19.420 -6.763 -51.419 1.00 51.47 127 PRO A O 1
ATOM 1021 N N . ALA A 1 128 ? 21.212 -8.088 -51.100 1.00 57.00 128 ALA A N 1
ATOM 1022 C CA . ALA A 1 128 ? 21.963 -7.658 -52.260 1.00 57.00 128 ALA A CA 1
ATOM 1023 C C . ALA A 1 128 ? 21.223 -8.088 -53.530 1.00 57.00 128 ALA A C 1
ATOM 1025 O O . ALA A 1 128 ? 20.867 -9.259 -53.644 1.00 57.00 128 ALA A O 1
ATOM 1026 N N . ASP A 1 129 ? 21.093 -7.190 -54.504 1.00 52.28 129 ASP A N 1
ATOM 1027 C CA . ASP A 1 129 ? 20.956 -7.623 -55.886 1.00 52.28 129 ASP A CA 1
ATOM 1028 C C . ASP A 1 129 ? 21.862 -6.819 -56.810 1.00 52.28 129 ASP A C 1
ATOM 1030 O O . ASP A 1 129 ? 21.973 -5.594 -56.744 1.00 52.28 129 ASP A O 1
ATOM 1034 N N . LYS A 1 130 ? 22.585 -7.596 -57.611 1.00 46.91 130 LYS A N 1
ATOM 1035 C CA . LYS A 1 130 ? 23.534 -7.181 -58.634 1.00 46.91 130 LYS A CA 1
ATOM 1036 C C . LYS A 1 130 ? 22.762 -6.655 -59.842 1.00 46.91 130 LYS A C 1
ATOM 1038 O O . LYS A 1 130 ? 21.864 -7.352 -60.304 1.00 46.91 130 LYS A O 1
ATOM 1043 N N . CYS A 1 131 ? 23.205 -5.535 -60.409 1.00 48.06 131 CYS A N 1
ATOM 1044 C CA . CYS A 1 131 ? 23.363 -5.325 -61.853 1.00 48.06 131 CYS A CA 1
ATOM 1045 C C . CYS A 1 131 ? 24.158 -4.045 -62.113 1.00 48.06 131 CYS A C 1
ATOM 1047 O O . CYS A 1 131 ? 23.832 -3.013 -61.487 1.00 48.06 131 CYS A O 1
#

Foldseek 3Di:
DPPPDPDQALVSVLVVLVVVLVVCVVDHDPLVNVLSVLLNVVSVVVPVLDGDHSVLVVQNVVLVVVLVVQVVVQVVVCVVPVDDRVVVSVVSSPPPDPSVVVSSVVSVVVVVVVVVVVVVVPPDDDDDDDD

Organism: Phytophthora infestans (NCBI:txid4787)

pLDDT: mean 76.25, std 14.81, range [35.0, 92.25]

Secondary structure (DSSP, 8-state):
--------SHHHHHHHHHHHHHHHHHHS-HHHHHHHHHHHHHHHHHHHT----TTTTHHHHHHHHHHHHHHHHHHHHHHHHSS-SHHHHHHHTSTT-HHHHHHHHHHHHHHHHHHHHHHHTT---------